Protein AF-A0A0F9BZH8-F1 (afdb_monomer)

Nearest PDB structures (foldseek):
  8cjz-assem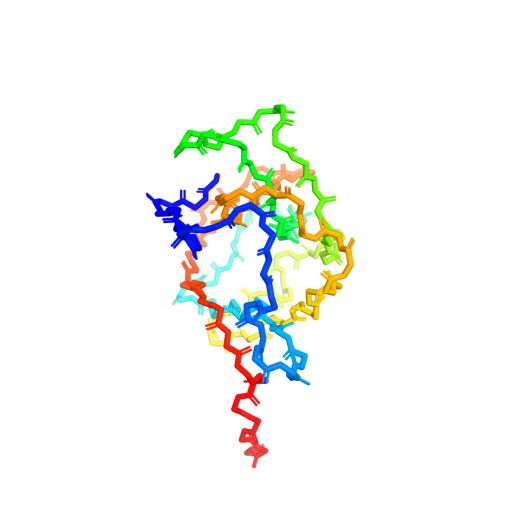bly1_A  TM=8.300E-01  e=1.713E-03  Ribes
  3nru-assembly12_L  TM=4.926E-01  e=7.010E-01  Homo sapiens
  6tid-assembly1_AAA  TM=3.607E-01  e=6.271E-01  Burkholderia cenocepacia J2315
  6x83-assembly1_B  TM=3.115E-01  e=1.094E+00  Homo sapiens
  6cpr-assembly1_B  TM=2.041E-01  e=8.590E+00  Homo sapiens

Solvent-accessible surface area (backbone atoms only — not comparable to full-atom values): 6937 Å² total; per-residue (Å²): 99,53,98,62,64,48,73,69,88,42,49,75,75,72,86,41,74,91,46,71,32,22,45,40,34,39,24,74,35,40,35,41,28,96,81,53,66,19,24,43,24,49,26,41,26,33,24,87,51,88,71,87,62,92,82,42,43,76,66,44,64,74,50,80,38,49,25,78,78,35,44,56,73,34,75,47,77,42,75,48,65,76,89,63,62,66,38,32,22,40,39,41,40,64,49,73,39,95,39,72,65,80,45,58,42,70,51,73,49,76,41,82,59,80,88,80,76,88,126

Radius of gyration: 14.63 Å; Cα contacts (8 Å, |Δi|>4): 273; chains: 1; bounding box: 34×38×36 Å

Mean predicted aligned error: 4.76 Å

InterPro domains:
  IPR048922 Bbp16 [PF21190] (2-109)

Organism: NCBI:txid412755

Foldseek 3Di:
DDPFKDFQVDLDDQSCPPAWKKKKKAWQAQWADPVQAKWKKKFKWADQDRDDDPPTHTQDMPPTDRSVQGHHGDMDMDGGDRVSRRHRIIDMDMDIDPGDIPDIDMDIDMDRDDPDDPD

Sequence (119 aa):
YSSNVLNTGTTTGDIGAGEQLYLIIAVDEAFTSAASTATVSFSVIDEADTTLDSSSVIIVSTGALIVTRLPKGKIVVLPVPPTLITQQYLGMRVDIATQTTTAGTVTAFFGIGPQTWNV

Secondary structure (DSSP, 8-state):
--SS-EE-S-SS--TTTTS--EEEEEEEEEEEETTS--EEEEEEEEESSSS--SSSEEEEE---EEGGG--TT-EEEEE--GGG--SSEEEEEEEEESS-EEEEEEEEEEESS------

pLDDT: mean 89.59, std 10.3, range [51.19, 97.69]

Structure (mmCIF, N/CA/C/O backbone):
data_AF-A0A0F9BZH8-F1
#
_entry.id   AF-A0A0F9BZH8-F1
#
loop_
_atom_site.group_PDB
_atom_site.id
_atom_site.type_symbol
_atom_site.label_atom_id
_atom_site.label_alt_id
_atom_site.label_comp_id
_atom_site.label_asym_id
_atom_site.label_entity_id
_atom_site.label_seq_id
_atom_site.pdbx_PDB_ins_code
_atom_site.Cartn_x
_atom_site.Cartn_y
_atom_site.Cartn_z
_atom_site.occupancy
_atom_site.B_iso_or_equiv
_atom_site.auth_seq_id
_atom_site.auth_comp_id
_atom_site.auth_asym_id
_atom_site.auth_atom_id
_atom_site.pdbx_PDB_model_num
ATOM 1 N N . TYR A 1 1 ? -2.978 9.140 -5.384 1.00 93.38 1 TYR A N 1
ATOM 2 C CA . TYR A 1 1 ? -3.878 8.619 -4.335 1.00 93.38 1 TYR A CA 1
ATOM 3 C C . TYR A 1 1 ? -4.800 7.573 -4.940 1.00 93.38 1 TYR A C 1
ATOM 5 O O . TYR A 1 1 ? -4.923 7.550 -6.163 1.00 93.38 1 TYR A O 1
ATOM 13 N N . SER A 1 2 ? -5.390 6.693 -4.129 1.00 93.56 2 SER A N 1
ATOM 14 C CA . SER A 1 2 ? -6.416 5.747 -4.580 1.00 93.56 2 SER A CA 1
ATOM 15 C C . SER A 1 2 ? -7.636 6.486 -5.129 1.00 93.56 2 SER A C 1
ATOM 17 O O . SER A 1 2 ? -7.960 7.580 -4.677 1.00 93.56 2 SER A O 1
ATOM 19 N N . SER A 1 3 ? -8.312 5.885 -6.110 1.00 92.88 3 SER A N 1
ATOM 20 C CA . SER A 1 3 ? -9.542 6.437 -6.698 1.00 92.88 3 SER A CA 1
ATOM 21 C C . SER A 1 3 ? -10.732 6.392 -5.741 1.00 92.88 3 SER A C 1
ATOM 23 O O . SER A 1 3 ? -11.674 7.163 -5.881 1.00 92.88 3 SER A O 1
ATOM 25 N N . ASN A 1 4 ? -10.693 5.463 -4.788 1.00 92.81 4 ASN A N 1
ATOM 26 C CA . ASN A 1 4 ? -11.732 5.235 -3.802 1.00 92.81 4 ASN A CA 1
ATOM 27 C C . ASN A 1 4 ? -11.135 5.333 -2.402 1.00 92.81 4 ASN A C 1
ATOM 29 O O . ASN A 1 4 ? -9.945 5.069 -2.188 1.00 92.81 4 ASN A O 1
ATOM 33 N N . VAL A 1 5 ? -12.003 5.690 -1.463 1.00 92.50 5 VAL A N 1
ATOM 34 C CA . VAL A 1 5 ? -11.699 5.800 -0.041 1.00 92.50 5 VAL A CA 1
ATOM 35 C C . VAL A 1 5 ? -12.612 4.842 0.707 1.00 92.50 5 VAL A C 1
ATOM 37 O O . VAL A 1 5 ? -13.812 4.774 0.430 1.00 92.50 5 VAL A O 1
ATOM 40 N N . LEU A 1 6 ? -12.038 4.073 1.625 1.00 90.94 6 LEU A N 1
ATOM 41 C CA . LEU A 1 6 ? -12.792 3.190 2.500 1.00 90.94 6 LEU A CA 1
ATOM 42 C C . LEU A 1 6 ? -13.305 4.005 3.687 1.00 90.94 6 LEU A C 1
ATOM 44 O O . LEU A 1 6 ? -12.513 4.493 4.486 1.00 90.94 6 LEU A O 1
ATOM 48 N N . ASN A 1 7 ? -14.625 4.119 3.814 1.00 91.31 7 ASN A N 1
ATOM 49 C CA . ASN A 1 7 ? -15.262 4.644 5.016 1.00 91.31 7 ASN A CA 1
ATOM 50 C C . ASN A 1 7 ? -15.503 3.488 5.991 1.00 91.31 7 ASN A C 1
ATOM 52 O O . ASN A 1 7 ? -16.253 2.561 5.685 1.00 91.31 7 ASN A O 1
ATOM 56 N N . THR A 1 8 ? -14.879 3.551 7.159 1.00 84.81 8 THR A N 1
ATOM 57 C CA . THR A 1 8 ? -14.963 2.512 8.195 1.00 84.81 8 THR A CA 1
ATOM 58 C C . THR A 1 8 ? -16.239 2.632 9.036 1.00 84.81 8 THR A C 1
ATOM 60 O O . THR A 1 8 ? -16.548 1.753 9.834 1.00 84.81 8 THR A O 1
ATOM 63 N N . GLY A 1 9 ? -16.997 3.721 8.867 1.00 83.06 9 GLY A N 1
ATOM 64 C CA . GLY A 1 9 ? -18.223 4.028 9.601 1.00 83.06 9 GLY A CA 1
ATOM 65 C C . GLY A 1 9 ? -17.993 4.532 11.029 1.00 83.06 9 GLY A C 1
ATOM 66 O O . GLY A 1 9 ? -18.943 4.996 11.657 1.00 83.06 9 GLY A O 1
ATOM 67 N N . THR A 1 10 ? -16.757 4.471 11.539 1.00 74.19 10 THR A N 1
ATOM 68 C CA . THR A 1 10 ? -16.392 4.862 12.909 1.00 74.19 10 THR A CA 1
ATOM 69 C C . THR A 1 10 ? -14.954 5.376 12.965 1.00 74.19 10 THR A C 1
ATOM 71 O O . THR A 1 10 ? -14.077 4.794 12.339 1.00 74.19 10 THR A O 1
ATOM 74 N N . THR A 1 11 ? -14.669 6.391 13.781 1.00 68.12 11 THR A N 1
ATOM 75 C CA . THR A 1 11 ? -13.289 6.856 14.039 1.00 68.12 11 THR A CA 1
ATOM 76 C C . THR A 1 11 ? -12.522 5.970 15.024 1.00 68.12 11 THR A C 1
ATOM 78 O O . THR A 1 11 ? -11.308 6.073 15.147 1.00 68.12 11 THR A O 1
ATOM 81 N N . THR A 1 12 ? -13.229 5.098 15.745 1.00 63.91 12 THR A N 1
ATOM 82 C CA . THR A 1 12 ? -12.663 4.176 16.731 1.00 63.91 12 THR A CA 1
ATOM 83 C C . THR A 1 12 ? -13.305 2.809 16.544 1.00 63.91 12 THR A C 1
ATOM 85 O O . THR A 1 12 ? -14.482 2.631 16.862 1.00 63.91 12 THR A O 1
ATOM 88 N N . GLY A 1 13 ? -12.553 1.846 16.027 1.00 63.22 13 GLY A N 1
ATOM 89 C CA . GLY A 1 13 ? -13.059 0.498 15.808 1.00 63.22 13 GLY A CA 1
ATOM 90 C C . GLY A 1 13 ? -11.968 -0.435 15.311 1.00 63.22 13 GLY A C 1
ATOM 91 O O . GLY A 1 13 ? -11.090 -0.035 14.550 1.00 63.22 13 GLY A O 1
ATOM 92 N N . ASP A 1 14 ? -12.026 -1.687 15.753 1.00 72.19 14 ASP A N 1
ATOM 93 C CA . ASP A 1 14 ? -11.169 -2.740 15.225 1.00 72.19 14 ASP A CA 1
ATOM 94 C C . ASP A 1 14 ? -11.713 -3.203 13.867 1.00 72.19 14 ASP A C 1
ATOM 96 O O . ASP A 1 14 ? -12.579 -4.074 13.781 1.00 72.19 14 ASP A O 1
ATOM 100 N N . ILE A 1 15 ? -11.219 -2.583 12.795 1.00 78.38 15 ILE A N 1
ATOM 101 C CA . ILE A 1 15 ? -11.598 -2.912 11.410 1.00 78.38 15 ILE A CA 1
ATOM 102 C C . ILE A 1 15 ? -11.130 -4.324 11.032 1.00 78.38 15 ILE A C 1
ATOM 104 O O . ILE A 1 15 ? -11.715 -4.958 10.156 1.00 78.38 15 ILE A O 1
ATOM 108 N N . GLY A 1 16 ? -10.092 -4.828 11.702 1.00 74.69 16 GLY A N 1
ATOM 109 C CA . GLY A 1 16 ? -9.613 -6.194 11.543 1.00 74.69 16 GLY A CA 1
ATOM 110 C C . GLY A 1 16 ? -10.478 -7.230 12.263 1.00 74.69 16 GLY A C 1
ATOM 111 O O . GLY A 1 16 ? -10.223 -8.419 12.109 1.00 74.69 16 GLY A O 1
ATOM 112 N N . ALA A 1 17 ? -11.495 -6.808 13.028 1.00 77.81 17 ALA A N 1
ATOM 113 C CA . ALA A 1 17 ? -12.371 -7.678 13.814 1.00 77.81 17 ALA A CA 1
ATOM 114 C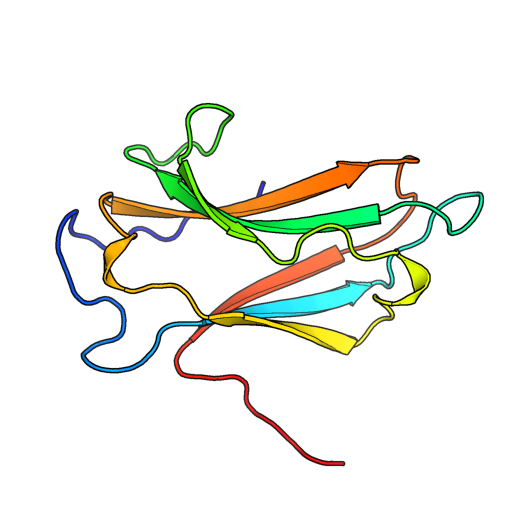 C . ALA A 1 17 ? -11.602 -8.664 14.725 1.00 77.81 17 ALA A C 1
ATOM 116 O O . ALA A 1 17 ? -12.011 -9.813 14.899 1.00 77.81 17 ALA A O 1
ATOM 117 N N . GLY A 1 18 ? -10.489 -8.219 15.310 1.00 78.94 18 GLY A N 1
ATOM 118 C CA . GLY A 1 18 ? -9.592 -9.015 16.150 1.00 78.94 18 GLY A CA 1
ATOM 119 C C . GLY A 1 18 ? -8.424 -9.648 15.392 1.00 78.94 18 GLY A C 1
ATOM 120 O O . GLY A 1 18 ? -7.539 -10.231 16.020 1.00 78.94 18 GLY A O 1
ATOM 121 N N . GLU A 1 19 ? -8.393 -9.523 14.064 1.00 83.94 19 GLU A N 1
ATOM 122 C CA . GLU A 1 19 ? -7.334 -10.037 13.200 1.00 83.94 19 GLU A CA 1
ATOM 123 C C . GLU A 1 19 ? -6.456 -8.916 12.628 1.00 83.94 19 GLU A C 1
ATOM 125 O O . GLU A 1 19 ? -6.819 -7.741 12.565 1.00 83.94 19 GLU A O 1
ATOM 130 N N . GLN A 1 20 ? -5.254 -9.282 12.183 1.00 88.12 20 GLN A N 1
ATOM 131 C CA . GLN A 1 20 ? -4.348 -8.343 11.532 1.00 88.12 20 GLN A CA 1
ATOM 132 C C . GLN A 1 20 ? -4.928 -7.922 10.173 1.00 88.12 20 GLN A C 1
ATOM 134 O O . GLN A 1 20 ? -5.047 -8.736 9.259 1.00 88.12 20 GLN A O 1
ATOM 139 N N . LEU A 1 21 ? -5.239 -6.633 10.017 1.00 89.12 21 LEU A N 1
ATOM 140 C CA . LEU A 1 21 ? -5.644 -6.059 8.735 1.00 89.12 21 LEU A CA 1
ATOM 141 C C . LEU A 1 21 ? -4.424 -5.882 7.821 1.00 89.12 21 LEU A C 1
ATOM 143 O O . LEU A 1 21 ? -3.353 -5.468 8.276 1.00 89.12 21 LEU A O 1
ATOM 147 N N . TYR A 1 22 ? -4.587 -6.144 6.526 1.00 91.44 22 TYR A N 1
ATOM 148 C CA . TYR A 1 22 ? -3.557 -5.921 5.513 1.00 91.44 22 TYR A CA 1
ATOM 149 C C . TYR A 1 22 ? -4.097 -5.073 4.364 1.00 91.44 22 TYR A C 1
ATOM 151 O O . TYR A 1 22 ? -5.233 -5.265 3.934 1.00 91.44 22 TYR A O 1
ATOM 159 N N . LEU A 1 23 ? -3.257 -4.188 3.823 1.00 93.19 23 LEU A N 1
ATOM 160 C CA . LEU A 1 23 ? -3.448 -3.632 2.486 1.00 93.19 23 LEU A CA 1
ATOM 161 C C . LEU A 1 23 ? -2.764 -4.563 1.484 1.00 93.19 23 LEU A C 1
ATOM 163 O O . LEU A 1 23 ? -1.548 -4.771 1.543 1.00 93.19 23 LEU A O 1
ATOM 167 N N . ILE A 1 24 ? -3.549 -5.117 0.568 1.00 94.00 24 ILE A N 1
ATOM 168 C CA . ILE A 1 24 ? -3.085 -6.015 -0.487 1.00 94.00 24 ILE A CA 1
ATOM 169 C C . ILE A 1 24 ? -3.164 -5.254 -1.804 1.00 94.00 24 ILE A C 1
ATOM 171 O O . ILE A 1 24 ? -4.212 -4.718 -2.157 1.00 94.00 24 ILE A O 1
ATOM 175 N N . ILE A 1 25 ? -2.044 -5.200 -2.518 1.00 95.06 25 ILE A N 1
ATOM 176 C CA . ILE A 1 25 ? -1.888 -4.456 -3.766 1.00 95.06 25 ILE A CA 1
ATOM 177 C C . ILE A 1 25 ? -1.467 -5.447 -4.847 1.00 95.06 25 ILE A C 1
ATOM 179 O O . ILE A 1 25 ? -0.392 -6.048 -4.763 1.00 95.06 25 ILE A O 1
ATOM 183 N N . ALA A 1 26 ? -2.311 -5.612 -5.858 1.00 95.19 26 ALA A N 1
ATOM 184 C CA . ALA A 1 26 ? -2.028 -6.393 -7.051 1.00 95.19 26 ALA A CA 1
ATOM 185 C C . ALA A 1 26 ? -1.627 -5.454 -8.192 1.00 95.19 26 ALA A C 1
ATOM 187 O O . ALA A 1 26 ? -2.324 -4.485 -8.487 1.00 95.19 26 ALA A O 1
ATOM 188 N N . VAL A 1 27 ? -0.492 -5.735 -8.828 1.00 96.50 27 VAL A N 1
ATOM 189 C CA . VAL A 1 27 ? -0.036 -4.995 -10.011 1.00 96.50 27 VAL A CA 1
ATOM 190 C C . VAL A 1 27 ? -0.741 -5.536 -11.256 1.00 96.50 27 VAL A C 1
ATOM 192 O O . VAL A 1 27 ? -0.470 -6.661 -11.682 1.00 96.50 27 VAL A O 1
ATOM 195 N N . ASP A 1 28 ? -1.614 -4.733 -11.861 1.00 96.50 28 ASP A N 1
ATOM 196 C CA . ASP A 1 28 ? -2.409 -5.106 -13.042 1.00 96.50 28 ASP A CA 1
ATOM 197 C C . ASP A 1 28 ? -1.639 -4.880 -14.352 1.00 96.50 28 ASP A C 1
ATOM 199 O O . ASP A 1 28 ? -1.719 -5.678 -15.297 1.00 96.50 28 ASP A O 1
ATOM 203 N N . GLU A 1 29 ? -0.821 -3.829 -14.374 1.00 97.69 29 GLU A N 1
ATOM 204 C CA . GLU A 1 29 ? 0.119 -3.489 -15.439 1.00 97.69 29 GLU A CA 1
ATOM 205 C C . GLU A 1 29 ? 1.491 -3.212 -14.828 1.00 97.69 29 GLU A C 1
ATOM 207 O O . GLU A 1 29 ? 1.601 -2.499 -13.832 1.00 97.69 29 GLU A O 1
ATOM 212 N N . ALA A 1 30 ? 2.542 -3.780 -15.424 1.00 97.38 30 ALA A N 1
ATOM 213 C CA . ALA A 1 30 ? 3.901 -3.613 -14.927 1.00 97.38 30 ALA A CA 1
ATOM 214 C C . ALA A 1 30 ? 4.298 -2.132 -14.890 1.00 97.38 30 ALA A C 1
ATOM 216 O O . ALA A 1 30 ? 4.060 -1.391 -15.845 1.00 97.38 30 ALA A O 1
ATOM 217 N N . PHE A 1 31 ? 4.963 -1.721 -13.813 1.00 97.25 31 PHE A N 1
ATOM 218 C CA . PHE A 1 31 ? 5.505 -0.372 -13.748 1.00 97.25 31 PHE A CA 1
ATOM 219 C C . PHE A 1 31 ? 6.729 -0.249 -14.650 1.00 97.25 31 PHE A C 1
ATOM 221 O O . PHE A 1 31 ? 7.656 -1.059 -14.583 1.00 97.25 31 PHE A O 1
ATOM 228 N N . THR A 1 32 ? 6.763 0.806 -15.458 1.00 96.75 32 THR A N 1
ATOM 229 C CA . THR A 1 32 ? 7.903 1.105 -16.331 1.00 96.75 32 THR A CA 1
ATOM 230 C C . THR A 1 32 ? 8.298 2.567 -16.225 1.00 96.75 32 THR A C 1
ATOM 232 O O . THR A 1 32 ? 7.478 3.434 -15.925 1.00 96.75 32 THR A O 1
ATOM 235 N N . SER A 1 33 ? 9.556 2.863 -16.526 1.00 96.56 33 SER A N 1
ATOM 236 C CA . SER A 1 33 ? 10.035 4.226 -16.749 1.00 96.56 33 SER A CA 1
ATOM 237 C C . SER A 1 33 ? 11.110 4.231 -17.828 1.00 96.56 33 SER A C 1
ATOM 239 O O . SER A 1 33 ? 11.672 3.180 -18.140 1.00 96.56 33 SER A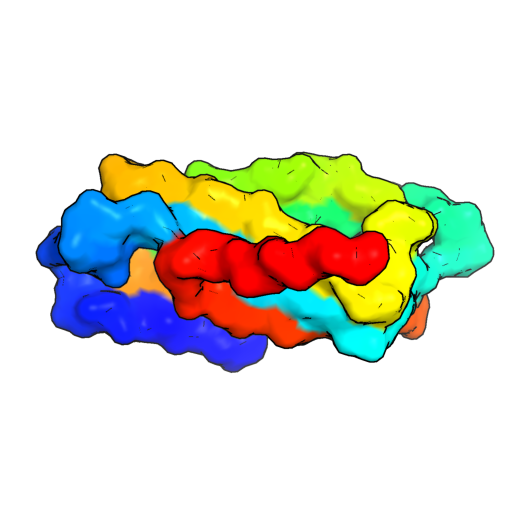 O 1
ATOM 241 N N . ALA A 1 34 ? 11.421 5.407 -18.378 1.00 94.19 34 ALA A N 1
ATOM 242 C CA . ALA A 1 34 ? 12.352 5.547 -19.501 1.00 94.19 34 ALA A CA 1
ATOM 243 C C . ALA A 1 34 ? 13.709 4.856 -19.260 1.00 94.19 34 ALA A C 1
ATOM 245 O O . ALA A 1 34 ? 14.237 4.214 -20.162 1.00 94.19 34 ALA A O 1
ATOM 246 N N . ALA A 1 35 ? 14.245 4.944 -18.037 1.00 94.25 35 ALA A N 1
ATOM 247 C CA . ALA A 1 35 ? 15.499 4.294 -17.650 1.00 94.25 35 ALA A CA 1
ATOM 248 C C . ALA A 1 35 ? 15.320 3.096 -16.696 1.00 94.25 35 ALA A C 1
ATOM 250 O O . ALA A 1 35 ? 16.308 2.568 -16.196 1.00 94.25 35 ALA A O 1
ATOM 251 N N . SER A 1 36 ? 14.083 2.679 -16.394 1.00 93.06 36 SER A N 1
ATOM 252 C CA . SER A 1 36 ? 13.773 1.618 -15.412 1.00 93.06 36 SER A CA 1
ATOM 253 C C . SER A 1 36 ? 14.328 1.848 -13.992 1.00 93.06 36 SER A C 1
ATOM 255 O O . SER A 1 36 ? 14.450 0.912 -13.205 1.00 93.06 36 SER A O 1
ATOM 257 N N . THR A 1 37 ? 14.648 3.096 -13.642 1.00 94.56 37 THR A N 1
ATOM 258 C CA . THR A 1 37 ? 15.182 3.502 -12.328 1.00 94.56 37 THR A CA 1
ATOM 259 C C . THR A 1 37 ? 14.160 4.214 -11.446 1.00 94.56 37 THR A C 1
ATOM 261 O O . THR A 1 37 ? 14.503 4.591 -10.324 1.00 94.56 37 THR A O 1
ATOM 264 N N . ALA A 1 38 ? 12.927 4.405 -11.939 1.00 96.50 38 ALA A N 1
ATOM 265 C CA . ALA A 1 38 ? 11.841 4.995 -11.160 1.00 96.50 38 ALA A CA 1
ATOM 266 C C . ALA A 1 38 ? 11.605 4.172 -9.889 1.00 96.50 38 ALA A C 1
ATOM 268 O O . ALA A 1 38 ? 11.757 2.942 -9.895 1.00 96.50 38 ALA A O 1
ATOM 269 N N . THR A 1 39 ? 11.221 4.841 -8.809 1.00 97.56 39 THR A N 1
ATOM 270 C CA . THR A 1 39 ? 10.780 4.170 -7.588 1.00 97.56 39 THR A CA 1
ATOM 271 C C . THR A 1 39 ? 9.336 4.518 -7.279 1.00 97.56 39 THR A C 1
ATOM 273 O O . THR A 1 39 ? 8.879 5.630 -7.534 1.00 97.56 39 THR A O 1
ATOM 276 N N . VAL A 1 40 ? 8.619 3.543 -6.732 1.00 97.31 40 VAL A N 1
ATOM 277 C CA . VAL A 1 40 ? 7.230 3.669 -6.305 1.00 97.31 40 VAL A CA 1
ATOM 278 C C . VAL A 1 40 ? 7.147 3.237 -4.851 1.00 97.31 40 VAL A C 1
ATOM 280 O O . VAL A 1 40 ? 7.643 2.169 -4.489 1.00 97.31 40 VAL A O 1
ATOM 283 N N . SER A 1 41 ? 6.542 4.073 -4.018 1.00 97.50 41 SER A N 1
ATOM 284 C CA . SER A 1 41 ? 6.208 3.731 -2.635 1.00 97.50 41 SER A CA 1
ATOM 285 C C . SER A 1 41 ? 4.697 3.658 -2.503 1.00 97.50 41 SER A C 1
ATOM 287 O O . SER A 1 41 ? 3.996 4.568 -2.946 1.00 97.50 41 SER A O 1
ATOM 289 N N . PHE A 1 42 ? 4.206 2.589 -1.886 1.00 97.25 42 PHE A N 1
ATOM 290 C CA . PHE A 1 42 ? 2.799 2.455 -1.534 1.00 97.25 42 PHE A CA 1
ATOM 291 C C . PHE A 1 42 ? 2.650 2.663 -0.038 1.00 97.25 42 PHE A C 1
ATOM 293 O O . PHE A 1 42 ? 3.420 2.099 0.743 1.00 97.25 42 PHE A O 1
ATOM 300 N N . SER A 1 43 ? 1.660 3.453 0.354 1.00 96.94 43 SER A N 1
ATOM 301 C CA . SER A 1 43 ? 1.412 3.768 1.755 1.00 96.94 43 SER A CA 1
ATOM 302 C C . SER A 1 43 ? -0.072 3.676 2.071 1.00 96.94 43 SER A C 1
ATOM 304 O O . SER A 1 43 ? -0.900 4.125 1.279 1.00 96.94 43 SER A O 1
ATOM 306 N N . VAL A 1 44 ? -0.402 3.127 3.237 1.00 95.19 44 VAL A N 1
ATOM 307 C CA . VAL A 1 44 ? -1.743 3.243 3.820 1.00 95.19 44 VAL A CA 1
ATOM 308 C C . VAL A 1 44 ? -1.838 4.614 4.463 1.00 95.19 44 VAL A C 1
ATOM 310 O O . VAL A 1 44 ? -0.920 5.015 5.186 1.00 95.19 44 VAL A O 1
ATOM 313 N N . ILE A 1 45 ? -2.932 5.316 4.197 1.00 94.81 45 ILE A N 1
ATOM 314 C CA . ILE A 1 45 ? -3.199 6.624 4.787 1.00 94.81 45 ILE A CA 1
ATOM 315 C C . ILE A 1 45 ? -4.509 6.622 5.567 1.00 94.81 45 ILE A C 1
ATOM 317 O O . ILE A 1 45 ? -5.472 5.982 5.143 1.00 94.81 45 ILE A O 1
ATOM 321 N N . ASP A 1 46 ? -4.486 7.328 6.693 1.00 92.19 46 ASP A N 1
ATOM 322 C CA . ASP A 1 46 ? -5.614 7.661 7.563 1.00 92.19 46 ASP A CA 1
ATOM 323 C C . ASP A 1 46 ? -6.045 9.101 7.270 1.00 92.19 46 ASP A C 1
ATOM 325 O O . ASP A 1 46 ? -5.184 9.974 7.097 1.00 92.19 46 ASP A O 1
ATOM 329 N N . GLU A 1 47 ? -7.350 9.334 7.177 1.00 92.50 47 GLU A N 1
ATOM 330 C CA . GLU A 1 47 ? -7.920 10.652 6.901 1.00 92.50 47 GLU A CA 1
ATOM 331 C C . GLU A 1 47 ? -9.248 10.878 7.653 1.00 92.50 47 GLU A C 1
ATOM 333 O O . GLU A 1 47 ? -10.038 9.958 7.902 1.00 92.50 47 GLU A O 1
ATOM 338 N N . ALA A 1 48 ? -9.507 12.130 8.033 1.00 90.56 48 ALA A N 1
ATOM 339 C CA . ALA A 1 48 ? -10.740 12.569 8.684 1.00 90.56 48 ALA A CA 1
ATOM 340 C C . ALA A 1 48 ? -11.862 12.920 7.690 1.00 90.56 48 ALA A C 1
ATOM 342 O O . ALA A 1 48 ? -13.032 12.921 8.076 1.00 90.56 48 ALA A O 1
ATOM 343 N N . ASP A 1 49 ? -11.525 13.189 6.428 1.00 89.25 49 ASP A N 1
ATOM 344 C CA . ASP A 1 49 ? -12.453 13.453 5.324 1.00 89.25 49 ASP A CA 1
ATOM 345 C C . ASP A 1 49 ? -12.366 12.378 4.215 1.00 89.25 49 ASP A C 1
ATOM 347 O O . ASP A 1 49 ? -11.444 11.578 4.095 1.00 89.25 49 ASP A O 1
ATOM 351 N N . THR A 1 50 ? -13.363 12.383 3.349 1.00 89.62 50 THR A N 1
ATOM 352 C CA . THR A 1 50 ? -13.440 11.649 2.089 1.00 89.62 50 THR A CA 1
ATOM 353 C C . THR A 1 50 ? -12.360 12.029 1.072 1.00 89.62 50 THR A C 1
ATOM 355 O O . THR A 1 50 ? -12.158 11.289 0.109 1.00 89.62 50 THR A O 1
ATOM 358 N N . THR A 1 51 ? -11.678 13.165 1.249 1.00 93.06 51 THR A N 1
ATOM 359 C CA . THR A 1 51 ? -10.651 13.652 0.320 1.00 93.06 51 THR A CA 1
ATOM 360 C C . THR A 1 51 ? -9.260 13.337 0.854 1.00 93.06 51 THR A C 1
ATOM 362 O O . THR A 1 51 ? -8.848 13.883 1.866 1.00 93.06 51 THR A O 1
ATOM 365 N N . LEU A 1 52 ? -8.519 12.486 0.140 1.00 92.56 52 LEU A N 1
ATOM 366 C CA . LEU A 1 52 ? -7.130 12.150 0.463 1.00 92.56 52 LEU A CA 1
ATOM 367 C C . LEU A 1 52 ? -6.183 13.220 -0.087 1.00 92.56 52 LEU A C 1
ATOM 369 O O . LEU A 1 52 ? -6.191 13.483 -1.295 1.00 92.56 52 LEU A O 1
ATOM 373 N N . ASP A 1 53 ? -5.327 13.789 0.757 1.00 93.00 53 ASP A N 1
ATOM 374 C CA . ASP A 1 53 ? -4.408 14.851 0.352 1.00 93.00 53 ASP A CA 1
ATOM 375 C C . ASP A 1 53 ? -3.055 14.807 1.095 1.00 93.00 53 ASP A C 1
ATOM 377 O O . ASP A 1 53 ? -2.546 13.744 1.466 1.00 93.00 53 ASP A O 1
ATOM 381 N N . SER A 1 54 ? -2.354 15.941 1.166 1.00 90.31 54 SER A N 1
ATOM 382 C CA . SER A 1 54 ? -1.055 16.050 1.841 1.00 90.31 54 SER A CA 1
ATOM 383 C C . SER A 1 54 ? -1.146 16.076 3.369 1.00 90.31 54 SER A C 1
ATOM 385 O O . SER A 1 54 ? -0.119 15.895 4.021 1.00 90.31 54 SER A O 1
ATOM 387 N N . SER A 1 55 ? -2.327 16.349 3.921 1.00 90.56 55 SER A N 1
ATOM 388 C CA . SER A 1 55 ? -2.609 16.348 5.357 1.00 90.56 55 SER A CA 1
ATOM 389 C C . SER A 1 55 ? -2.939 14.955 5.897 1.00 90.56 55 SER A C 1
ATOM 391 O O . SER A 1 55 ? -2.753 14.729 7.093 1.00 90.56 55 SER A O 1
ATOM 393 N N . SER A 1 56 ? -3.302 14.012 5.017 1.00 93.44 56 SER A N 1
ATOM 394 C CA . SER A 1 56 ? -3.544 12.614 5.380 1.00 93.44 56 SER A CA 1
ATOM 395 C C . SER A 1 56 ? -2.332 11.982 6.063 1.00 93.44 56 SER A C 1
ATOM 3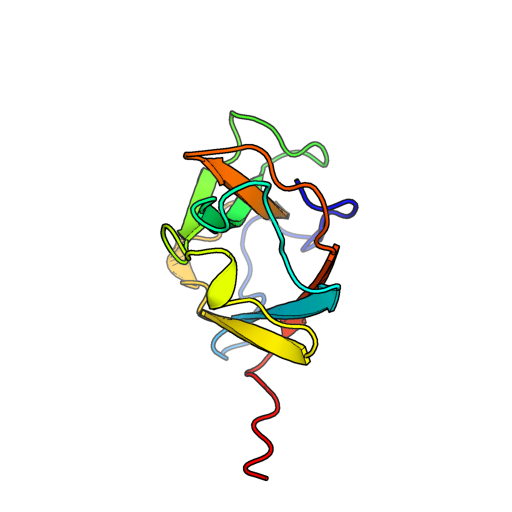97 O O . SER A 1 56 ? -1.182 12.121 5.622 1.00 93.44 56 SER A O 1
ATOM 399 N N . VAL A 1 57 ? -2.592 11.229 7.127 1.00 93.56 57 VAL A N 1
ATOM 400 C CA . VAL A 1 57 ? -1.555 10.630 7.967 1.00 93.56 57 VAL A CA 1
ATOM 401 C C . VAL A 1 57 ? -1.109 9.307 7.361 1.00 93.56 57 VAL A C 1
ATOM 403 O O . VAL A 1 57 ? -1.911 8.412 7.125 1.00 93.56 57 VAL A O 1
ATOM 406 N N . ILE A 1 58 ? 0.193 9.143 7.124 1.00 95.06 58 ILE A N 1
ATOM 407 C CA . ILE A 1 58 ? 0.740 7.863 6.664 1.00 95.06 58 ILE A CA 1
ATOM 408 C C . ILE A 1 58 ? 0.853 6.904 7.849 1.00 95.06 58 ILE A C 1
ATOM 410 O O . ILE A 1 58 ? 1.622 7.147 8.777 1.00 95.06 58 ILE A O 1
ATOM 414 N N . ILE A 1 59 ? 0.132 5.787 7.775 1.00 92.56 59 ILE A N 1
ATOM 415 C CA . ILE A 1 59 ? 0.138 4.739 8.801 1.00 92.56 59 ILE A CA 1
ATOM 416 C C . ILE A 1 59 ? 1.320 3.785 8.603 1.00 92.56 59 ILE A C 1
ATOM 418 O O . ILE A 1 59 ? 2.042 3.443 9.538 1.00 92.56 59 ILE A O 1
ATOM 422 N N . VAL A 1 60 ? 1.503 3.315 7.370 1.00 94.12 60 VAL A N 1
ATOM 423 C CA . VAL A 1 60 ? 2.545 2.351 7.005 1.00 94.12 60 VAL A CA 1
ATOM 424 C C . VAL A 1 60 ? 2.904 2.525 5.537 1.00 94.12 60 VAL A C 1
ATOM 426 O O . VAL A 1 60 ? 2.057 2.905 4.731 1.00 94.12 60 VAL A O 1
ATOM 429 N N . SER A 1 61 ? 4.158 2.244 5.184 1.00 96.12 61 SER A N 1
ATOM 430 C CA . SER A 1 61 ? 4.664 2.353 3.817 1.00 96.12 61 SER A CA 1
ATOM 431 C C . SER A 1 61 ? 5.565 1.177 3.457 1.00 96.1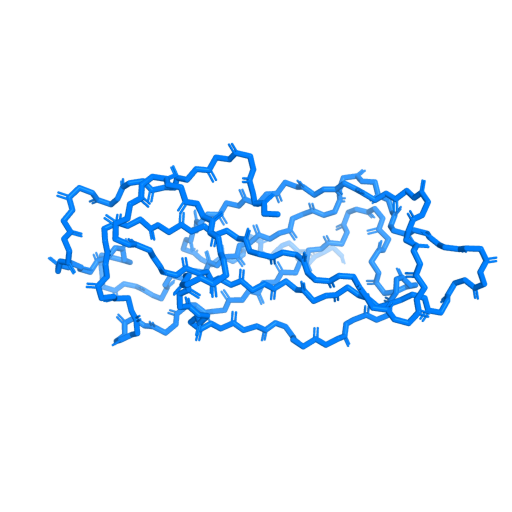2 61 SER A C 1
ATOM 433 O O . SER A 1 61 ? 6.263 0.636 4.314 1.00 96.12 61 SER A O 1
ATOM 435 N N . THR A 1 62 ? 5.608 0.819 2.173 1.00 96.12 62 THR A N 1
ATOM 436 C CA . THR A 1 62 ? 6.598 -0.125 1.631 1.00 96.12 62 THR A CA 1
ATOM 437 C C . THR A 1 62 ? 8.015 0.439 1.620 1.00 96.12 62 THR A C 1
ATOM 439 O O . THR A 1 62 ? 8.973 -0.318 1.456 1.00 96.12 62 THR A O 1
ATOM 442 N N . GLY A 1 63 ? 8.152 1.767 1.698 1.00 95.62 6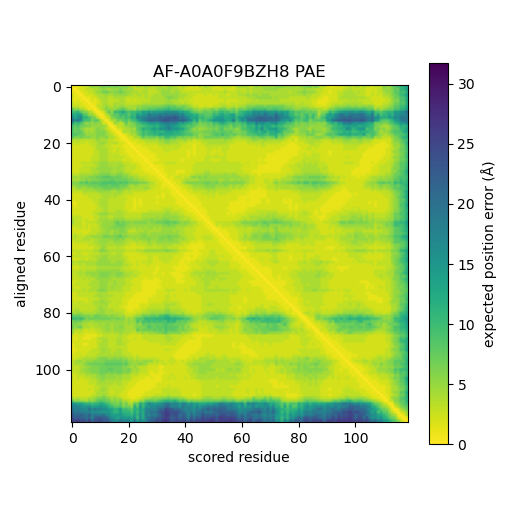3 GLY A N 1
ATOM 443 C CA . GLY A 1 63 ? 9.348 2.458 1.230 1.00 95.62 63 GLY A CA 1
ATOM 444 C C . GLY A 1 63 ? 9.513 2.352 -0.291 1.00 95.62 63 GLY A C 1
ATOM 445 O O . GLY A 1 63 ? 8.653 1.817 -0.999 1.00 95.62 63 GLY A O 1
ATOM 446 N N . ALA A 1 64 ? 10.634 2.867 -0.795 1.00 97.12 64 ALA A N 1
ATOM 447 C CA . ALA A 1 64 ? 10.900 2.951 -2.226 1.00 97.12 64 ALA A CA 1
ATOM 448 C C . ALA A 1 64 ? 11.152 1.568 -2.853 1.00 97.12 64 ALA A C 1
ATOM 450 O O . ALA A 1 64 ? 12.169 0.921 -2.589 1.00 97.12 64 ALA A O 1
ATOM 451 N N . LEU A 1 65 ? 10.258 1.144 -3.746 1.00 96.69 65 LEU A N 1
ATOM 452 C CA . LEU A 1 65 ? 10.429 -0.043 -4.580 1.00 96.69 65 LEU A CA 1
ATOM 453 C C . LEU A 1 65 ? 10.818 0.382 -5.993 1.00 96.69 65 LEU A C 1
ATOM 455 O O . LEU A 1 65 ? 10.114 1.159 -6.627 1.00 96.69 65 LEU A O 1
ATOM 459 N N . ILE A 1 66 ? 11.929 -0.139 -6.512 1.00 96.81 66 ILE A N 1
ATOM 460 C CA . ILE A 1 66 ? 12.290 0.076 -7.917 1.00 96.81 66 ILE A CA 1
ATOM 461 C C . ILE A 1 66 ? 11.248 -0.577 -8.837 1.00 96.81 66 ILE A C 1
ATOM 463 O O . ILE A 1 66 ? 10.806 -1.699 -8.575 1.00 96.81 66 ILE A O 1
ATOM 467 N N . VAL A 1 67 ? 10.874 0.104 -9.925 1.00 95.88 67 VAL A N 1
ATOM 468 C CA . VAL A 1 67 ? 9.810 -0.347 -10.845 1.00 95.88 67 VAL A CA 1
ATOM 469 C C . VAL A 1 67 ? 10.051 -1.738 -11.436 1.00 95.88 67 VAL A C 1
ATOM 471 O O . VAL A 1 67 ? 9.105 -2.491 -11.638 1.00 95.88 67 VAL A O 1
ATOM 474 N N . THR A 1 68 ? 11.310 -2.153 -11.599 1.00 95.25 68 THR A N 1
ATOM 475 C CA . THR A 1 68 ? 11.665 -3.504 -12.074 1.00 95.25 68 THR A CA 1
ATOM 476 C C . THR A 1 68 ? 11.237 -4.625 -11.121 1.00 95.25 68 THR A C 1
ATOM 478 O O . THR A 1 68 ? 11.140 -5.780 -11.531 1.00 95.25 68 THR A O 1
ATOM 481 N N . ARG A 1 69 ? 10.941 -4.309 -9.852 1.00 95.31 69 ARG A N 1
ATOM 482 C CA . ARG A 1 69 ? 10.401 -5.256 -8.859 1.00 95.31 69 ARG A CA 1
ATOM 483 C C . ARG A 1 69 ? 8.875 -5.336 -8.863 1.00 95.31 69 ARG A C 1
ATOM 485 O O . ARG A 1 69 ? 8.326 -6.116 -8.081 1.00 95.31 69 ARG A O 1
ATOM 492 N N . LEU A 1 70 ? 8.210 -4.561 -9.719 1.00 96.31 70 LEU A N 1
ATOM 493 C CA . LEU A 1 70 ? 6.755 -4.472 -9.836 1.00 96.31 70 LEU A CA 1
ATOM 494 C C . LEU A 1 70 ? 6.273 -4.936 -11.228 1.00 96.31 70 LEU A C 1
ATOM 496 O O . LEU A 1 70 ? 5.644 -4.159 -11.951 1.00 96.31 70 LEU A O 1
ATOM 500 N N . PRO A 1 71 ? 6.566 -6.189 -11.641 1.00 96.88 71 PRO A N 1
ATOM 501 C CA . PRO A 1 71 ? 5.974 -6.754 -12.848 1.00 96.88 71 PRO A CA 1
ATOM 502 C C . PRO A 1 71 ? 4.470 -6.990 -12.658 1.00 96.88 71 PRO A C 1
ATOM 504 O O . PRO A 1 71 ? 3.971 -7.067 -11.534 1.00 96.88 71 PRO A O 1
ATOM 507 N N . LYS A 1 72 ? 3.753 -7.183 -13.768 1.00 96.69 72 LYS A N 1
ATOM 508 C CA . LYS A 1 72 ? 2.349 -7.607 -13.745 1.00 96.69 72 LYS A CA 1
ATOM 509 C C . LYS A 1 72 ? 2.177 -8.881 -12.908 1.00 96.69 72 LYS A C 1
ATOM 511 O O . LYS A 1 72 ? 2.976 -9.809 -13.013 1.00 96.69 72 LYS A O 1
ATOM 516 N N . GLY A 1 73 ? 1.128 -8.920 -12.092 1.00 93.62 73 GLY A N 1
ATOM 517 C CA . GLY A 1 73 ? 0.825 -10.017 -11.173 1.00 93.62 73 GLY A CA 1
ATOM 518 C C . GLY A 1 73 ? 1.628 -9.984 -9.872 1.00 93.62 73 GLY A C 1
ATOM 519 O O . GLY A 1 73 ? 1.422 -10.837 -9.010 1.00 93.62 73 GLY A O 1
ATOM 520 N N . LYS A 1 74 ? 2.534 -9.013 -9.685 1.00 94.00 74 LYS A N 1
ATOM 521 C CA . LYS A 1 74 ? 3.214 -8.837 -8.402 1.00 94.00 74 LYS A CA 1
ATOM 522 C C . LYS A 1 74 ? 2.192 -8.473 -7.329 1.00 94.00 74 LYS A C 1
ATOM 524 O O . LYS A 1 74 ? 1.430 -7.525 -7.493 1.00 94.00 74 LYS A O 1
ATOM 529 N N . ILE A 1 75 ? 2.240 -9.199 -6.215 1.00 93.88 75 ILE A N 1
ATOM 530 C CA . ILE A 1 75 ? 1.480 -8.879 -5.008 1.00 93.88 75 ILE A CA 1
ATOM 531 C C . ILE A 1 75 ? 2.417 -8.199 -4.011 1.00 93.88 75 ILE A C 1
ATOM 533 O O . ILE A 1 75 ? 3.513 -8.696 -3.722 1.00 93.88 75 ILE A O 1
ATOM 537 N N . VAL A 1 76 ? 1.984 -7.051 -3.504 1.00 93.50 76 VAL A N 1
ATOM 538 C CA . VAL A 1 76 ? 2.628 -6.306 -2.423 1.00 93.50 76 VAL A CA 1
ATOM 539 C C . VAL A 1 76 ? 1.651 -6.257 -1.255 1.00 93.50 76 VAL A C 1
ATOM 541 O O . VAL A 1 76 ? 0.472 -5.968 -1.439 1.00 93.50 76 VAL A O 1
ATOM 544 N N . VAL A 1 77 ? 2.131 -6.587 -0.059 1.00 93.50 77 VAL A N 1
ATOM 545 C CA . VAL A 1 77 ? 1.295 -6.732 1.137 1.00 93.50 77 VAL A CA 1
ATOM 546 C C . VAL A 1 77 ? 1.880 -5.863 2.235 1.00 93.50 77 VAL A C 1
ATOM 548 O O . VAL A 1 77 ? 3.063 -5.999 2.553 1.00 93.50 77 VAL A O 1
ATOM 551 N N . LEU A 1 78 ? 1.064 -4.981 2.807 1.00 92.75 78 LEU A N 1
ATOM 552 C CA . LEU A 1 78 ? 1.442 -4.156 3.950 1.00 92.75 78 LEU A CA 1
ATOM 553 C C . LEU A 1 78 ? 0.557 -4.530 5.144 1.00 92.75 78 LEU A C 1
ATOM 555 O O . LEU A 1 78 ? -0.659 -4.350 5.056 1.00 92.75 78 LEU A O 1
ATOM 559 N N . PRO A 1 79 ? 1.123 -5.029 6.257 1.00 91.56 79 PRO A N 1
ATOM 560 C CA . PRO A 1 79 ? 0.372 -5.155 7.500 1.00 91.56 79 PRO A CA 1
ATOM 561 C C . PRO A 1 79 ? 0.022 -3.759 8.019 1.00 91.56 79 PRO A C 1
ATOM 563 O O . PRO A 1 79 ? 0.903 -2.906 8.131 1.00 91.56 79 PRO A O 1
ATOM 566 N N . VAL A 1 80 ? -1.253 -3.523 8.323 1.00 89.81 80 VAL A N 1
ATOM 567 C CA . VAL A 1 80 ? -1.743 -2.246 8.854 1.00 89.81 80 VAL A CA 1
ATOM 568 C C . VAL A 1 80 ? -1.688 -2.289 10.380 1.00 89.81 80 VAL A C 1
ATOM 570 O O . VAL A 1 80 ? -2.432 -3.060 10.984 1.00 89.81 80 VAL A O 1
ATOM 573 N N . PRO A 1 81 ? -0.835 -1.499 11.049 1.00 87.12 81 PRO A N 1
ATOM 574 C CA . PRO A 1 81 ? -0.783 -1.494 12.505 1.00 87.12 81 PRO A CA 1
ATOM 575 C C . PRO A 1 81 ? -2.137 -1.052 13.091 1.00 87.12 81 PRO A C 1
ATOM 577 O O . PRO A 1 81 ? -2.575 0.066 12.812 1.00 87.12 81 PRO A O 1
ATOM 580 N N . PRO A 1 82 ? -2.803 -1.885 13.913 1.00 77.62 82 PRO A N 1
ATOM 581 C CA . PRO A 1 82 ? -4.177 -1.624 14.350 1.00 77.62 82 PRO A CA 1
ATOM 582 C C . PRO A 1 82 ? -4.294 -0.376 15.233 1.00 77.62 82 PRO A C 1
ATOM 584 O O . PRO A 1 82 ? -5.319 0.291 15.237 1.00 77.62 82 PRO A O 1
ATOM 587 N N . THR A 1 83 ? -3.232 -0.017 15.955 1.00 79.56 83 THR A N 1
ATOM 588 C CA . THR A 1 83 ? -3.216 1.128 16.878 1.00 79.56 83 THR A CA 1
ATOM 589 C C . THR A 1 83 ? -2.983 2.475 16.197 1.00 79.56 83 THR A C 1
ATOM 591 O O . THR A 1 83 ? -2.983 3.496 16.878 1.00 79.56 83 THR A O 1
ATOM 594 N N . LEU A 1 84 ? -2.699 2.483 14.891 1.00 82.00 84 LEU A N 1
ATOM 595 C CA . LEU A 1 84 ? -2.393 3.700 14.136 1.00 82.00 84 LEU A CA 1
ATOM 596 C C . LEU A 1 84 ? -3.567 4.182 13.280 1.00 82.00 84 LEU A C 1
ATOM 598 O O . LEU A 1 84 ? -3.461 5.243 12.678 1.00 82.00 84 LEU A O 1
ATOM 602 N N . ILE A 1 85 ? -4.666 3.425 13.237 1.00 83.12 85 ILE A N 1
ATOM 603 C CA . ILE A 1 85 ? -5.910 3.867 12.610 1.00 83.12 85 ILE A CA 1
ATOM 604 C C . ILE A 1 85 ? -6.686 4.664 13.655 1.00 83.12 85 ILE A C 1
ATOM 606 O O . ILE A 1 85 ? -7.114 4.128 14.678 1.00 83.12 85 ILE A O 1
ATOM 610 N N . THR A 1 86 ? -6.816 5.957 13.409 1.00 83.69 86 THR A N 1
ATOM 611 C CA . THR A 1 86 ? -7.383 6.937 14.340 1.00 83.69 86 THR A CA 1
ATOM 612 C C . THR A 1 86 ? -8.523 7.746 13.730 1.00 83.69 86 THR A C 1
ATOM 614 O O . THR A 1 86 ? -9.204 8.481 14.450 1.00 83.69 86 THR A O 1
ATOM 617 N N . GLN A 1 87 ? -8.738 7.627 12.419 1.00 87.31 87 GLN A N 1
ATOM 618 C CA . GLN A 1 87 ? -9.734 8.383 11.678 1.00 87.31 87 GLN A CA 1
ATOM 619 C C . GLN A 1 87 ? -10.675 7.452 10.895 1.00 87.31 87 GLN A C 1
ATOM 621 O O . GLN A 1 87 ? -10.583 6.225 10.939 1.00 87.31 87 GLN A O 1
ATOM 626 N N . GLN A 1 88 ? -11.696 8.048 10.277 1.00 89.62 88 GLN A N 1
ATOM 627 C CA . GLN A 1 88 ? -12.815 7.315 9.677 1.00 89.62 88 GLN A CA 1
ATOM 628 C C . GLN A 1 88 ? -12.513 6.814 8.257 1.00 89.62 88 GLN A C 1
ATOM 630 O O . GLN A 1 88 ? -13.178 5.897 7.764 1.00 89.62 88 GLN A O 1
ATOM 635 N N . TYR A 1 89 ? -11.551 7.427 7.575 1.00 92.00 89 TYR A N 1
ATOM 636 C CA . TYR A 1 89 ? -11.307 7.174 6.167 1.00 92.00 89 TYR A CA 1
ATOM 637 C C . TYR A 1 89 ? -9.926 6.577 5.955 1.00 92.00 89 TYR A C 1
ATOM 639 O O . TYR A 1 89 ? -8.916 7.134 6.366 1.00 92.00 89 TYR A O 1
ATOM 647 N N . LEU A 1 90 ? -9.893 5.440 5.265 1.00 92.31 90 LEU A N 1
ATOM 648 C CA . LEU A 1 90 ? -8.661 4.776 4.868 1.00 92.31 90 LEU A CA 1
ATOM 649 C C . LEU A 1 90 ? -8.482 4.837 3.358 1.00 92.31 90 LEU A C 1
ATOM 651 O O . LEU A 1 90 ? -9.413 4.621 2.577 1.00 92.31 90 LEU A O 1
ATOM 655 N N . GLY A 1 91 ? -7.247 5.072 2.941 1.00 94.38 91 GLY A N 1
ATOM 656 C CA . GLY A 1 91 ? -6.876 5.141 1.538 1.00 94.38 91 GLY A CA 1
ATOM 657 C C . GLY A 1 91 ? -5.490 4.584 1.266 1.00 94.38 91 GLY A C 1
ATOM 658 O O . GLY A 1 91 ? -4.775 4.129 2.163 1.00 94.38 91 GLY A O 1
ATOM 659 N N . MET A 1 92 ? -5.094 4.660 -0.003 1.00 96.19 92 MET A N 1
ATOM 660 C CA . MET A 1 92 ? -3.729 4.374 -0.426 1.00 96.19 92 MET A CA 1
ATOM 661 C C . MET A 1 92 ? -3.105 5.610 -1.071 1.00 96.19 92 MET A C 1
ATOM 663 O O . MET A 1 92 ? -3.676 6.244 -1.964 1.00 96.19 92 MET A O 1
ATOM 667 N N . ARG A 1 93 ? -1.876 5.917 -0.671 1.00 96.06 93 ARG A N 1
ATOM 668 C CA . ARG A 1 93 ? -1.009 6.884 -1.337 1.00 96.06 93 ARG A CA 1
ATOM 669 C C . ARG A 1 93 ? 0.036 6.150 -2.170 1.00 96.06 93 ARG A C 1
ATOM 671 O O . ARG A 1 93 ? 0.555 5.114 -1.761 1.00 96.06 93 ARG A O 1
ATOM 678 N N . VAL A 1 94 ? 0.317 6.700 -3.348 1.00 96.12 94 VAL A N 1
ATOM 679 C CA . VAL A 1 94 ? 1.347 6.210 -4.266 1.00 96.12 94 VAL A CA 1
ATOM 680 C C . VAL A 1 94 ? 2.287 7.370 -4.539 1.00 96.12 94 VAL A C 1
ATOM 682 O O . VAL A 1 94 ? 1.861 8.368 -5.121 1.00 96.12 94 VAL A O 1
ATOM 685 N N . ASP A 1 95 ? 3.534 7.247 -4.098 1.00 96.25 95 ASP A N 1
ATOM 686 C CA . ASP A 1 95 ? 4.577 8.243 -4.330 1.00 96.25 95 ASP A CA 1
ATOM 687 C C . ASP A 1 95 ? 5.555 7.714 -5.377 1.00 96.25 95 ASP A C 1
ATOM 689 O O . ASP A 1 95 ? 6.170 6.662 -5.190 1.00 96.25 95 ASP A O 1
ATOM 693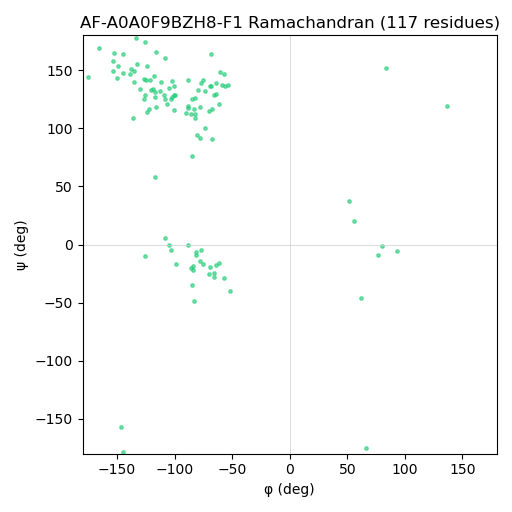 N N . ILE A 1 96 ? 5.693 8.454 -6.477 1.00 96.19 96 ILE A N 1
ATOM 694 C CA . ILE A 1 96 ? 6.648 8.167 -7.549 1.00 96.19 96 ILE A CA 1
ATOM 695 C C . ILE A 1 96 ? 7.834 9.115 -7.391 1.00 96.19 96 ILE A C 1
ATOM 697 O O . ILE A 1 96 ? 7.659 10.331 -7.311 1.00 96.19 96 ILE A O 1
ATOM 701 N N . ALA A 1 97 ? 9.039 8.561 -7.355 1.00 96.44 97 ALA A N 1
ATOM 702 C CA . ALA A 1 97 ? 10.274 9.320 -7.228 1.00 96.44 97 ALA A CA 1
ATOM 703 C C . ALA A 1 97 ? 11.323 8.840 -8.237 1.00 96.44 97 ALA A C 1
ATOM 705 O O . ALA A 1 97 ? 11.086 7.906 -9.002 1.00 96.44 97 ALA A O 1
ATOM 706 N N . THR A 1 98 ? 12.474 9.524 -8.222 1.00 95.44 98 THR A N 1
ATOM 707 C CA . THR A 1 98 ? 13.647 9.387 -9.110 1.00 95.44 98 THR A CA 1
ATOM 708 C C . THR A 1 98 ? 13.379 9.678 -10.589 1.00 95.44 98 THR A C 1
ATOM 710 O O . THR A 1 98 ? 14.146 10.432 -11.185 1.00 95.44 98 THR A O 1
ATOM 713 N N . GLN A 1 99 ? 12.303 9.145 -11.173 1.00 94.62 99 GLN A N 1
ATOM 714 C CA . GLN A 1 99 ? 11.810 9.432 -12.522 1.00 94.62 99 GLN A CA 1
ATOM 715 C C . GLN A 1 99 ? 10.298 9.194 -12.615 1.00 94.62 99 GLN A C 1
ATOM 717 O O . GLN A 1 99 ? 9.732 8.406 -11.862 1.00 94.62 99 GLN A O 1
ATOM 722 N N . THR A 1 100 ? 9.653 9.819 -13.599 1.00 95.19 100 THR A N 1
ATOM 723 C CA . THR A 1 100 ? 8.239 9.579 -13.905 1.00 95.19 100 THR A CA 1
ATOM 724 C C . THR A 1 100 ? 8.028 8.176 -14.478 1.00 95.19 100 THR A C 1
ATOM 726 O O . THR A 1 100 ? 8.776 7.723 -15.350 1.00 95.19 100 THR A O 1
ATOM 729 N N . THR A 1 101 ? 6.986 7.491 -14.011 1.00 95.69 101 THR A N 1
ATOM 730 C CA . THR A 1 101 ? 6.532 6.220 -14.586 1.00 95.69 101 THR A CA 1
ATOM 731 C C . THR A 1 101 ? 5.758 6.467 -15.878 1.00 95.69 101 THR A C 1
ATOM 733 O O . THR A 1 101 ? 4.947 7.386 -15.952 1.00 95.69 101 THR A O 1
ATOM 736 N N . THR A 1 102 ? 5.981 5.639 -16.895 1.00 96.56 102 THR A N 1
ATOM 737 C CA . THR A 1 102 ? 5.282 5.721 -18.192 1.00 96.56 102 THR A CA 1
ATOM 738 C C . THR A 1 102 ? 4.125 4.732 -18.314 1.00 96.56 102 THR A C 1
ATOM 740 O O . THR A 1 102 ? 3.290 4.889 -19.196 1.00 96.56 102 THR A O 1
ATOM 743 N N . ALA A 1 103 ? 4.091 3.724 -17.445 1.00 95.88 103 ALA A N 1
ATOM 744 C CA . ALA A 1 103 ? 3.028 2.736 -17.312 1.00 95.88 103 ALA A CA 1
ATOM 745 C C . ALA A 1 103 ? 3.009 2.224 -15.866 1.00 95.88 103 ALA A C 1
ATOM 747 O O . ALA A 1 103 ? 3.984 2.419 -15.124 1.00 95.88 103 ALA A O 1
ATOM 748 N N . GLY A 1 104 ? 1.921 1.566 -15.481 1.00 95.44 104 GLY A N 1
ATOM 749 C CA . GLY A 1 104 ? 1.761 0.986 -14.155 1.00 95.44 104 GLY A CA 1
ATOM 750 C C . GLY A 1 104 ? 0.373 1.250 -13.599 1.00 95.44 104 GLY A C 1
ATOM 751 O O . GLY A 1 104 ? -0.022 2.398 -13.393 1.00 95.44 104 GLY A O 1
ATOM 752 N N . THR A 1 105 ? -0.352 0.174 -13.325 1.00 96.94 105 THR A N 1
ATOM 753 C CA . THR A 1 105 ? -1.671 0.220 -12.692 1.00 96.94 105 THR A CA 1
ATOM 754 C C . THR A 1 105 ? -1.751 -0.838 -11.606 1.00 96.94 105 THR A C 1
ATOM 756 O O . THR A 1 105 ? -1.076 -1.872 -11.662 1.00 96.94 105 THR A O 1
ATOM 759 N N . VAL A 1 106 ? -2.536 -0.542 -10.573 1.00 96.81 106 VAL A N 1
ATOM 760 C CA . VAL A 1 106 ? -2.705 -1.415 -9.415 1.00 96.81 106 VAL A CA 1
ATOM 761 C C . VAL A 1 106 ? -4.158 -1.449 -8.977 1.00 96.81 106 VAL A C 1
ATOM 763 O O . VAL A 1 106 ? -4.842 -0.424 -8.990 1.00 96.81 106 VAL A O 1
ATOM 766 N N . THR A 1 107 ? -4.565 -2.606 -8.47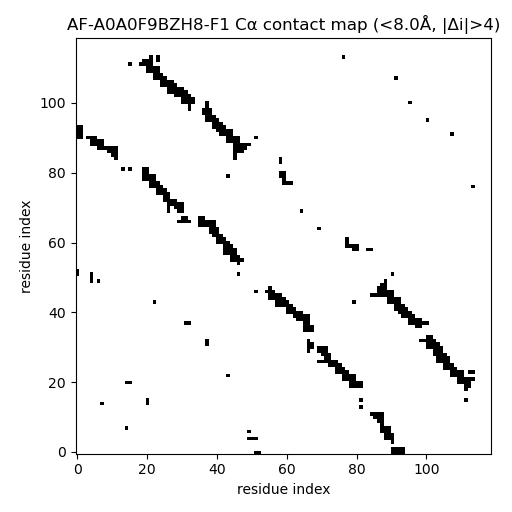8 1.00 96.19 107 THR A N 1
ATOM 767 C CA . THR A 1 107 ? -5.793 -2.797 -7.719 1.00 96.19 107 THR A CA 1
ATOM 768 C C . THR A 1 107 ? -5.407 -3.060 -6.275 1.00 96.19 107 THR A C 1
ATOM 770 O O . THR A 1 107 ? -4.571 -3.918 -5.990 1.00 96.19 107 THR A O 1
ATOM 773 N N . ALA A 1 108 ? -6.006 -2.311 -5.354 1.00 94.31 108 ALA A N 1
ATOM 774 C CA . ALA A 1 108 ? -5.729 -2.435 -3.933 1.00 94.31 108 ALA A CA 1
ATOM 775 C C . ALA A 1 108 ? -7.016 -2.679 -3.148 1.00 94.31 108 ALA A C 1
ATOM 777 O O . ALA A 1 108 ? -8.057 -2.096 -3.450 1.00 94.31 108 ALA A O 1
ATOM 778 N N . PHE A 1 109 ? -6.931 -3.531 -2.133 1.00 93.12 109 PHE A N 1
ATOM 779 C CA . PHE A 1 109 ? -8.035 -3.829 -1.229 1.00 93.12 109 PHE A CA 1
ATOM 780 C C . PHE A 1 109 ? -7.512 -4.169 0.166 1.00 93.12 109 PHE A C 1
ATOM 782 O O . PHE A 1 109 ? -6.384 -4.639 0.334 1.00 93.12 109 PHE A O 1
ATOM 789 N N . PHE A 1 110 ? -8.346 -3.922 1.172 1.00 91.31 110 PHE A N 1
ATOM 790 C CA . PHE A 1 110 ? -8.076 -4.347 2.539 1.00 91.31 110 PHE A CA 1
ATOM 791 C C . PHE A 1 110 ? -8.611 -5.762 2.764 1.00 91.31 110 PHE A C 1
ATOM 793 O O . PHE A 1 110 ? -9.683 -6.105 2.264 1.00 91.31 110 PHE A O 1
ATOM 800 N N . GLY A 1 111 ? -7.876 -6.586 3.509 1.00 89.19 111 GLY A N 1
ATOM 801 C CA . GLY A 1 111 ? -8.289 -7.959 3.787 1.00 89.19 111 GLY A CA 1
ATOM 802 C C . GLY A 1 111 ? -7.512 -8.638 4.911 1.00 89.19 111 GLY A C 1
ATOM 803 O O . GLY A 1 111 ? -6.479 -8.144 5.373 1.00 89.19 111 GLY A O 1
ATOM 804 N N . ILE A 1 112 ? -8.028 -9.795 5.326 1.00 84.81 112 ILE A N 1
ATOM 805 C CA . ILE A 1 112 ? -7.452 -10.673 6.351 1.00 84.81 112 ILE A CA 1
ATOM 806 C C . ILE A 1 112 ? -6.402 -11.605 5.728 1.00 84.81 112 ILE A C 1
ATOM 808 O O . ILE A 1 112 ? -6.625 -12.777 5.442 1.00 84.81 112 ILE A O 1
ATOM 812 N N . GLY A 1 113 ? -5.234 -11.032 5.458 1.00 75.25 113 GLY A N 1
ATOM 813 C CA . GLY A 1 113 ? -4.069 -11.745 4.944 1.00 75.25 113 GLY A CA 1
ATOM 814 C C . GLY A 1 113 ? -4.072 -11.939 3.422 1.00 75.25 113 GLY A C 1
ATOM 815 O O . GLY A 1 113 ? -5.120 -11.991 2.775 1.00 75.25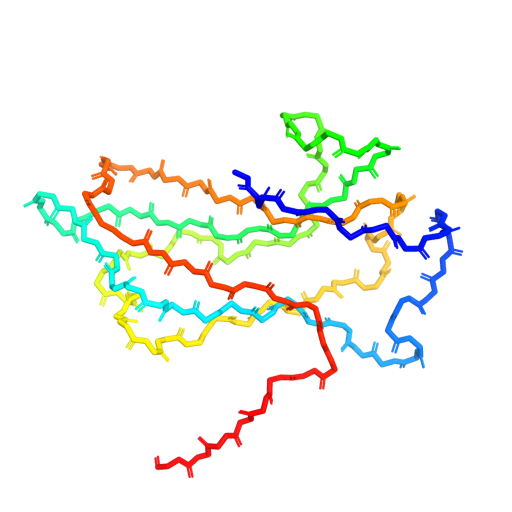 113 GLY A O 1
ATOM 816 N N . PRO A 1 114 ? -2.883 -12.029 2.805 1.00 66.88 114 PRO A N 1
ATOM 817 C CA . PRO A 1 114 ? -2.786 -12.367 1.396 1.00 66.88 114 PRO A CA 1
ATOM 818 C C . PRO A 1 114 ? -3.185 -13.829 1.190 1.00 66.88 114 PRO A C 1
ATOM 820 O O . PRO A 1 114 ? -2.732 -14.714 1.914 1.00 66.88 114 PRO A O 1
ATOM 823 N N . GLN A 1 115 ? -3.973 -14.107 0.154 1.00 61.00 115 GLN A N 1
ATOM 824 C CA . GLN A 1 115 ? -4.166 -15.475 -0.312 1.00 61.00 115 GLN A CA 1
ATOM 825 C C . GLN A 1 115 ? -2.834 -15.973 -0.906 1.00 61.00 115 GLN A C 1
ATOM 827 O O . GLN A 1 115 ? -2.539 -15.751 -2.080 1.00 61.00 115 GLN A O 1
ATOM 832 N N . THR A 1 116 ? -1.978 -16.590 -0.091 1.00 58.38 116 THR A N 1
ATOM 833 C CA . THR A 1 116 ? -0.694 -17.138 -0.548 1.00 58.38 116 THR A CA 1
ATOM 834 C C . THR A 1 116 ? -0.912 -18.492 -1.200 1.00 58.38 116 THR A C 1
ATOM 836 O O . THR A 1 116 ? -0.940 -19.525 -0.534 1.00 58.38 116 THR A O 1
ATOM 839 N N . TRP A 1 117 ? -1.050 -18.478 -2.522 1.00 54.69 117 TRP A N 1
ATOM 840 C CA . TRP A 1 117 ? -0.824 -19.664 -3.336 1.00 54.69 117 TRP A CA 1
ATOM 841 C C . TRP A 1 117 ? 0.678 -19.799 -3.577 1.00 54.69 117 TRP A C 1
ATOM 843 O O . TRP A 1 117 ? 1.263 -19.016 -4.325 1.00 54.69 117 TRP A O 1
ATOM 853 N N . ASN A 1 118 ? 1.302 -20.788 -2.941 1.00 51.19 118 ASN A N 1
ATOM 854 C CA . ASN A 1 118 ? 2.601 -21.273 -3.392 1.00 51.19 118 ASN A CA 1
ATOM 855 C C . ASN A 1 118 ? 2.352 -22.074 -4.674 1.00 51.19 118 ASN A C 1
ATOM 857 O O . ASN A 1 118 ? 1.892 -23.214 -4.596 1.00 51.19 118 ASN A O 1
ATOM 861 N N . VAL A 1 119 ? 2.596 -21.461 -5.831 1.00 52.06 119 VAL A N 1
ATOM 862 C CA . VAL A 1 119 ? 2.779 -22.187 -7.097 1.00 52.06 119 VAL A CA 1
ATOM 863 C C . VAL A 1 119 ? 4.252 -22.479 -7.321 1.00 52.06 119 VAL A C 1
ATOM 865 O O . VAL A 1 119 ? 5.079 -21.594 -7.003 1.00 52.06 119 VAL A O 1
#